Protein AF-A0A937CY56-F1 (afdb_monomer)

Mean predicted aligned error: 9.17 Å

Secondary structure (DSSP, 8-state):
--------------PPPHHHHHHHHHHHTTHHHHHHHHHHHHHHHHHHHHHHH-TT--HHHHHHHHHHHHHHHHHHHHHHHHHH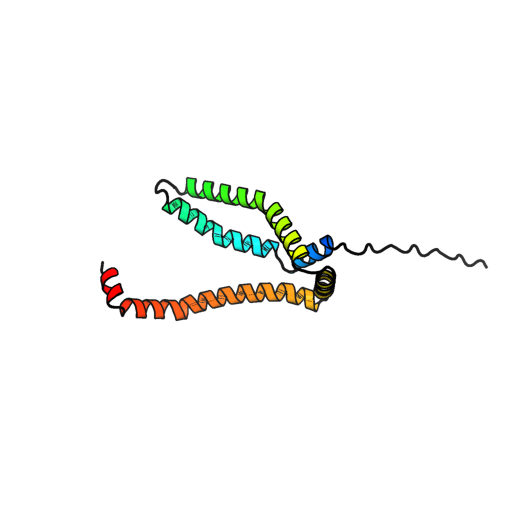HHHHHHHS-HHHHHHHHHHHHSHHH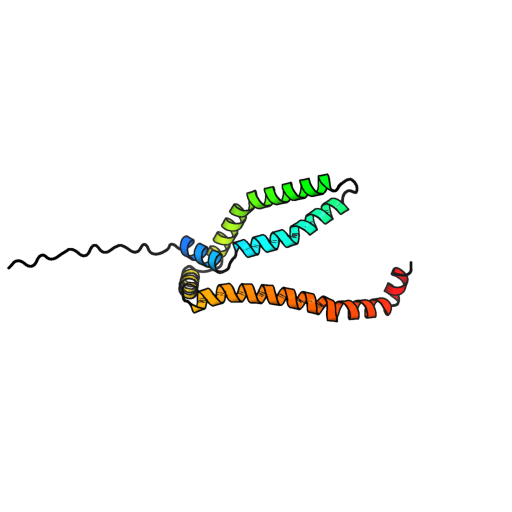HHHHHHHHHHHHHHHHHHHHHIIIIIHHHHHHHHHH-HHHHHHT--

InterPro domains:
  IPR018637 Domain of unknown function DUF2059 [PF09832] (83-131)

Nearest PDB structures (foldseek):
  8qbr-assembly1_A  TM=2.615E-01  e=8.739E+00  Nostoc punctiforme

Solvent-accessible surface area (backbone atoms only — not comparable to full-atom values): 8966 Å² total; per-residue (Å²): 138,84,84,81,82,77,81,82,79,78,77,80,77,79,75,79,50,71,67,54,34,52,51,50,50,40,58,57,55,40,46,67,60,55,50,49,54,52,49,64,67,44,51,66,52,55,52,50,52,54,46,73,75,34,91,80,59,44,74,69,53,47,52,51,51,50,51,53,52,52,52,53,49,62,71,44,44,63,58,52,52,51,50,50,52,53,49,50,59,76,74,44,53,74,66,56,48,49,52,51,36,58,44,42,71,36,79,63,34,42,50,45,39,49,46,53,55,51,50,53,56,51,50,52,53,52,49,52,51,47,42,59,69,57,47,48,55,54,49,54,55,50,47,68,68,32,72,78,50,40,67,76,68,64,126

Foldseek 3Di:
DDDDDDDPPPDPPPDDDLLRLLVVLCVLLVVVVVVVVVLVVCLVVVLVVVCVVDVPCDPVNSVVVSVVSVVVCVVCVVVVVVVVSVVVPVVDDSVRSVVLSVQCPDPVNSCCSVVVVVVVVVVVVVVVVCCVPPVVVVVVVVQCPDPVNVVVPDD

Sequence (155 aa):
MSMILMPLTATAQTTPTIDDKVKYILEITEAQKSFDLGVDSVRPVMLRQIQAASSKVTPEIANYILQLIDDEIASTKPFIMAFINDYFKRSFTEEEIGALYDFYKTPIGARLASKTNSVMKQAMAEIQLLLQREFAPRMKERLSRDVKLRDAFKQ

Radius of gyration: 26.31 Å; Cα contacts (8 Å, |Δi|>4): 60; chains: 1; boundin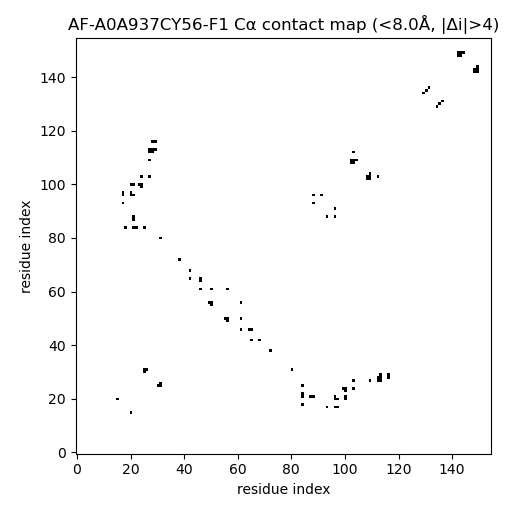g box: 57×62×81 Å

Structure (mmCIF, N/CA/C/O backbone):
data_AF-A0A937CY56-F1
#
_entry.id   AF-A0A937CY56-F1
#
loop_
_atom_site.group_PDB
_atom_site.id
_atom_site.type_symbol
_atom_site.label_atom_id
_atom_site.label_alt_id
_atom_site.label_comp_id
_atom_site.label_asym_id
_atom_site.label_entity_id
_atom_site.label_seq_id
_atom_site.pdbx_PDB_ins_code
_atom_site.Cartn_x
_atom_site.Cartn_y
_atom_site.Cartn_z
_atom_site.occupancy
_atom_site.B_iso_or_equiv
_atom_site.auth_seq_id
_atom_site.auth_comp_id
_atom_site.auth_asym_id
_atom_site.auth_atom_id
_atom_site.pdbx_PDB_model_num
ATOM 1 N N . MET A 1 1 ? -30.478 31.665 52.310 1.00 51.25 1 MET A N 1
ATOM 2 C CA . MET A 1 1 ? -29.262 31.049 51.740 1.00 51.25 1 MET A CA 1
ATOM 3 C C . MET A 1 1 ? -29.710 30.241 50.533 1.00 51.25 1 MET A C 1
ATOM 5 O O . MET A 1 1 ? -30.175 29.123 50.693 1.00 51.25 1 MET A O 1
ATOM 9 N N . SER A 1 2 ? -29.745 30.874 49.359 1.00 53.19 2 SER A N 1
ATOM 10 C CA . SER A 1 2 ? -30.295 30.274 48.137 1.00 53.19 2 SER A CA 1
ATOM 11 C C . SER A 1 2 ? -29.213 29.458 47.435 1.00 53.19 2 SER A C 1
ATOM 13 O O . SER A 1 2 ? -28.190 30.014 47.044 1.00 53.19 2 SER A O 1
ATOM 15 N N . MET A 1 3 ? -29.424 28.147 47.295 1.00 55.19 3 MET A N 1
ATOM 16 C CA . MET A 1 3 ? -28.604 27.288 46.438 1.00 55.19 3 MET A CA 1
ATOM 17 C C . MET A 1 3 ? -28.948 27.572 44.976 1.00 55.19 3 MET A C 1
ATOM 19 O O . MET A 1 3 ? -30.076 27.350 44.542 1.00 55.19 3 MET A O 1
ATOM 23 N N . ILE A 1 4 ? -27.966 28.063 44.227 1.00 65.00 4 ILE A N 1
ATOM 24 C CA . ILE A 1 4 ? -28.027 28.172 42.771 1.00 65.00 4 ILE A CA 1
ATOM 25 C C . ILE A 1 4 ? -27.721 26.780 42.205 1.00 65.00 4 ILE A C 1
ATOM 27 O O . ILE A 1 4 ? -26.590 26.308 42.301 1.00 65.00 4 ILE A O 1
ATOM 31 N N . LEU A 1 5 ? -28.730 26.114 41.637 1.00 61.44 5 LEU A N 1
ATOM 32 C CA . LEU A 1 5 ? -28.537 24.933 40.795 1.00 61.44 5 LEU A CA 1
ATOM 33 C C . LEU A 1 5 ? -27.982 25.403 39.442 1.00 61.44 5 LEU A C 1
ATOM 35 O O . LEU A 1 5 ? -28.680 26.084 38.693 1.00 61.44 5 LEU A O 1
ATOM 39 N N . MET A 1 6 ? -26.734 25.056 39.124 1.00 66.38 6 MET A N 1
ATOM 40 C CA . MET A 1 6 ? -26.201 25.248 37.774 1.00 66.38 6 MET A CA 1
ATOM 41 C C . MET A 1 6 ? -26.686 24.112 36.859 1.00 66.38 6 MET A C 1
ATOM 43 O O . MET A 1 6 ? -26.554 22.943 37.232 1.00 66.38 6 MET A O 1
ATOM 47 N N . PRO A 1 7 ? -27.229 24.416 35.667 1.00 65.19 7 PRO A N 1
ATOM 48 C CA . PRO A 1 7 ? -27.606 23.395 34.701 1.00 65.19 7 PRO A CA 1
ATOM 49 C C . PRO A 1 7 ? -26.341 22.772 34.099 1.00 65.19 7 PRO A C 1
ATOM 51 O O . PRO A 1 7 ? -25.524 23.467 33.497 1.00 65.19 7 PRO A O 1
ATOM 54 N N . LEU A 1 8 ? -26.179 21.454 34.248 1.00 64.88 8 LEU A N 1
ATOM 55 C CA . LEU A 1 8 ? -25.218 20.699 33.449 1.00 64.88 8 LEU A CA 1
ATOM 56 C C . LEU A 1 8 ? -25.692 20.718 31.994 1.00 64.88 8 LEU A C 1
ATOM 58 O O . LEU A 1 8 ? -26.685 20.081 31.642 1.00 64.88 8 LEU A O 1
ATOM 62 N N . THR A 1 9 ? -24.978 21.437 31.136 1.00 60.12 9 THR A N 1
ATOM 63 C CA . THR A 1 9 ? -25.107 21.288 29.691 1.00 60.12 9 THR A CA 1
ATOM 64 C C . THR A 1 9 ? -24.475 19.954 29.296 1.00 60.12 9 THR A C 1
ATOM 66 O O . THR A 1 9 ? -23.256 19.810 29.238 1.00 60.12 9 THR A O 1
ATOM 69 N N . ALA A 1 10 ? -25.312 18.943 29.058 1.00 61.38 10 ALA A N 1
ATOM 70 C CA . ALA A 1 10 ? -24.873 17.692 28.456 1.00 61.38 10 ALA A CA 1
ATOM 71 C C . ALA A 1 10 ? -24.360 17.986 27.039 1.00 61.38 10 ALA A C 1
ATOM 73 O O . ALA A 1 10 ? -25.132 18.327 26.142 1.00 61.38 10 ALA A O 1
ATOM 74 N N . THR A 1 11 ? -23.049 17.887 26.831 1.00 60.03 11 THR A N 1
ATOM 75 C CA . THR A 1 11 ? -22.472 17.886 25.490 1.00 60.03 11 THR A CA 1
ATOM 76 C C . THR A 1 11 ? -22.844 16.561 24.833 1.00 60.03 11 THR A C 1
ATOM 78 O O . THR A 1 11 ? -22.384 15.495 25.238 1.00 60.03 11 THR A O 1
ATOM 81 N N . ALA A 1 12 ? -23.732 16.608 23.840 1.00 55.78 12 ALA A N 1
ATOM 82 C CA . ALA A 1 12 ? -24.058 15.442 23.035 1.00 55.78 12 ALA A CA 1
ATOM 83 C C . ALA A 1 12 ? -22.785 14.975 22.313 1.00 55.78 12 ALA A C 1
ATOM 85 O O . ALA A 1 12 ? -22.318 15.625 21.378 1.00 55.78 12 ALA A O 1
ATOM 86 N N . GLN A 1 13 ? -22.194 13.868 22.763 1.00 61.59 13 GLN A N 1
ATOM 87 C CA . GLN A 1 13 ? -21.159 13.185 21.998 1.00 61.59 13 GLN A CA 1
ATOM 88 C C . GLN A 1 13 ? -21.831 12.586 20.764 1.00 61.59 13 GLN A C 1
ATOM 90 O O . GLN A 1 13 ? -22.570 11.607 20.864 1.00 61.59 13 GLN A O 1
ATOM 95 N N . THR A 1 14 ? -21.605 13.192 19.600 1.00 75.00 14 THR A N 1
ATOM 96 C CA . THR A 1 14 ? -22.029 12.631 18.317 1.00 75.00 14 THR A CA 1
ATOM 97 C C . THR A 1 14 ? -21.412 11.250 18.156 1.00 75.00 14 THR A C 1
ATOM 99 O O . THR A 1 14 ? -20.188 11.106 18.107 1.00 75.00 14 THR A O 1
ATOM 102 N N . THR A 1 15 ? -22.263 10.227 18.113 1.00 84.12 15 THR A N 1
ATOM 103 C CA . THR A 1 15 ? -21.837 8.858 17.836 1.00 84.12 15 THR A CA 1
ATOM 104 C C . THR A 1 15 ? -21.249 8.800 16.422 1.00 84.12 15 THR A C 1
ATOM 106 O O . THR A 1 15 ? -21.886 9.311 15.499 1.00 84.12 15 THR A O 1
ATOM 109 N N . PRO A 1 16 ? -20.057 8.204 16.229 1.00 90.94 16 PRO A N 1
ATOM 110 C CA . PRO A 1 16 ? -19.456 8.068 14.906 1.00 90.94 16 PRO A CA 1
ATOM 111 C C . PRO A 1 16 ? -20.381 7.321 13.944 1.00 90.94 16 PRO A C 1
ATOM 113 O O . PRO A 1 16 ? -20.946 6.281 14.308 1.00 90.94 16 PRO A O 1
ATOM 116 N N . THR A 1 17 ? -20.495 7.824 12.717 1.00 94.94 17 THR A N 1
ATOM 117 C CA . THR A 1 17 ? -21.226 7.145 11.639 1.00 94.94 17 THR A CA 1
ATOM 118 C C . THR A 1 17 ? -20.489 5.880 11.187 1.00 94.94 17 THR A C 1
ATOM 120 O O . THR A 1 17 ? -19.321 5.674 11.524 1.00 94.94 17 THR A O 1
ATOM 123 N N . ILE A 1 18 ? -21.142 5.015 10.402 1.00 94.56 18 ILE A N 1
ATOM 124 C CA . ILE A 1 18 ? -20.461 3.864 9.783 1.00 94.56 18 ILE A CA 1
ATOM 125 C C . ILE A 1 18 ? -19.300 4.328 8.894 1.00 94.56 18 ILE A C 1
ATOM 127 O O . ILE A 1 18 ? -18.224 3.738 8.963 1.00 94.56 18 ILE A O 1
ATOM 131 N N . ASP A 1 19 ? -19.470 5.413 8.135 1.00 94.56 19 ASP A N 1
ATOM 132 C CA . ASP A 1 19 ? -18.397 5.963 7.301 1.00 94.56 19 ASP A CA 1
ATOM 133 C C . ASP A 1 19 ? -17.205 6.444 8.146 1.00 94.56 19 ASP A C 1
ATOM 135 O O . ASP A 1 19 ? -16.058 6.144 7.810 1.00 94.56 19 ASP A O 1
ATOM 139 N N . ASP A 1 20 ? -17.447 7.098 9.289 1.00 95.38 20 ASP A N 1
ATOM 140 C CA . ASP A 1 20 ? -16.372 7.504 10.208 1.00 95.38 20 ASP A CA 1
ATOM 141 C C . ASP A 1 20 ? -15.614 6.293 10.769 1.00 95.38 20 ASP A C 1
ATOM 143 O O . ASP A 1 20 ? -14.384 6.313 10.889 1.00 95.38 20 ASP A O 1
ATOM 147 N N . LYS A 1 21 ? -16.342 5.221 11.103 1.00 97.00 21 LYS A N 1
ATOM 148 C CA . LYS A 1 21 ? -15.758 3.982 11.633 1.00 97.00 21 LYS A CA 1
ATOM 149 C C . LYS A 1 21 ? -14.894 3.280 10.591 1.00 97.00 21 LYS A C 1
ATOM 151 O O . LYS A 1 21 ? -13.761 2.916 10.900 1.00 97.00 21 LYS A O 1
ATOM 156 N N . VAL A 1 22 ? -15.391 3.116 9.363 1.00 96.94 22 VAL A N 1
ATOM 157 C CA . VAL A 1 22 ? -14.621 2.490 8.275 1.00 96.94 22 VAL A CA 1
ATOM 158 C C . VAL A 1 22 ? -13.398 3.328 7.933 1.00 96.94 22 VAL A C 1
ATOM 160 O O . VAL A 1 22 ? -12.300 2.780 7.834 1.00 96.94 22 VAL A O 1
ATOM 163 N N . LYS A 1 23 ? -13.546 4.653 7.841 1.00 95.38 23 LYS A N 1
ATOM 164 C CA . LYS A 1 23 ? -12.418 5.561 7.626 1.00 95.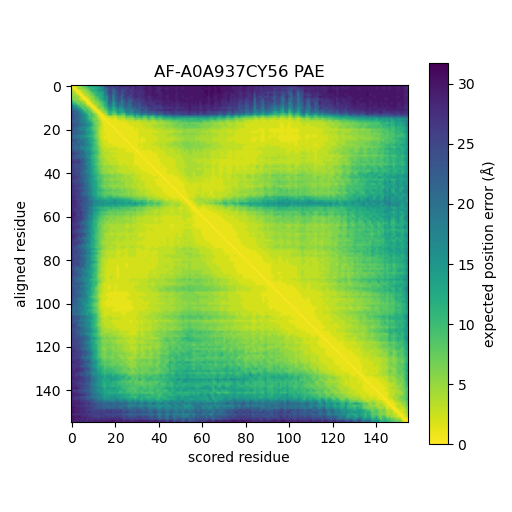38 23 LYS A CA 1
ATOM 165 C C . LYS A 1 23 ? -11.333 5.366 8.685 1.00 95.38 23 LYS A C 1
ATOM 167 O O . LYS A 1 23 ? -10.175 5.172 8.327 1.00 95.38 23 LYS A O 1
ATOM 172 N N . TYR A 1 24 ? -11.707 5.323 9.964 1.00 95.38 24 TYR A N 1
ATOM 173 C CA . TYR A 1 24 ? -10.762 5.067 11.053 1.00 95.38 24 TYR A CA 1
ATOM 174 C C . TYR A 1 24 ? -10.049 3.713 10.909 1.00 95.38 24 TYR A C 1
ATOM 176 O O . TYR A 1 24 ? -8.830 3.636 11.072 1.00 95.38 24 TYR A O 1
ATOM 184 N N . ILE A 1 25 ? -10.786 2.646 10.573 1.00 95.62 25 ILE A N 1
ATOM 185 C CA . ILE A 1 25 ? -10.210 1.308 10.357 1.00 95.62 25 ILE A CA 1
ATOM 186 C C . ILE A 1 25 ? -9.199 1.333 9.198 1.00 95.62 25 ILE A C 1
ATOM 188 O O . ILE A 1 25 ? -8.088 0.817 9.331 1.00 95.62 25 ILE A O 1
ATOM 192 N N . LEU A 1 26 ? -9.540 1.948 8.065 1.00 94.81 26 LEU A N 1
ATOM 193 C CA . LEU A 1 26 ? -8.647 2.044 6.905 1.00 94.81 26 LEU A CA 1
ATOM 194 C C . LEU A 1 26 ? -7.402 2.899 7.193 1.00 94.81 26 LEU A C 1
ATOM 196 O O . LEU A 1 26 ? -6.306 2.576 6.733 1.00 94.81 26 LEU A O 1
ATOM 200 N N . GLU A 1 27 ? -7.544 3.965 7.979 1.00 93.81 27 GLU A N 1
ATOM 201 C CA . GLU A 1 27 ? -6.428 4.813 8.405 1.00 93.81 27 GLU A CA 1
ATOM 202 C C . GLU A 1 27 ? -5.466 4.065 9.333 1.00 93.81 27 GLU A C 1
ATOM 204 O O . GLU A 1 27 ? -4.261 4.027 9.071 1.00 93.81 27 GLU A O 1
ATOM 209 N N . ILE A 1 28 ? -5.974 3.415 10.387 1.00 93.69 28 ILE A N 1
ATOM 210 C CA . ILE A 1 28 ? -5.119 2.739 11.375 1.00 93.69 28 ILE A CA 1
ATOM 211 C C . ILE A 1 28 ? -4.437 1.487 10.809 1.00 93.69 28 ILE A C 1
ATOM 213 O O . ILE A 1 28 ? -3.346 1.113 11.242 1.00 93.69 28 ILE A O 1
ATOM 217 N N . THR A 1 29 ? -5.051 0.863 9.804 1.00 91.12 29 THR A N 1
ATOM 218 C CA . THR A 1 29 ? -4.463 -0.241 9.033 1.00 91.12 29 THR A CA 1
ATOM 219 C C . THR A 1 29 ? -3.545 0.236 7.903 1.00 91.12 29 THR A C 1
ATOM 221 O O . THR A 1 29 ? -3.069 -0.585 7.122 1.00 91.12 29 THR A O 1
ATOM 224 N N . GLU A 1 30 ? -3.234 1.533 7.821 1.00 92.12 30 GLU A N 1
ATOM 225 C CA . GLU A 1 30 ? -2.378 2.131 6.789 1.00 92.12 30 GLU A CA 1
ATOM 226 C C . GLU A 1 30 ? -2.808 1.779 5.344 1.00 92.12 30 GLU A C 1
ATOM 228 O O . GLU A 1 30 ? -1.953 1.658 4.461 1.00 92.12 30 GLU A O 1
ATOM 233 N N . ALA A 1 31 ? -4.107 1.613 5.061 1.00 90.88 31 ALA A N 1
ATOM 234 C CA . ALA A 1 31 ? -4.594 1.168 3.748 1.00 90.88 31 ALA A CA 1
ATOM 235 C C . ALA A 1 31 ? -4.089 2.058 2.596 1.00 90.88 31 ALA A C 1
ATOM 237 O O . ALA A 1 31 ? -3.677 1.554 1.550 1.00 90.88 31 ALA A O 1
ATOM 238 N N . GLN A 1 32 ? -4.025 3.376 2.820 1.00 91.38 32 GLN A N 1
ATOM 239 C CA . GLN A 1 32 ? -3.485 4.326 1.843 1.00 91.38 32 GLN A CA 1
ATOM 240 C C . GLN A 1 32 ? -2.016 4.075 1.514 1.00 91.38 32 GLN A C 1
ATOM 242 O O . GLN A 1 32 ? -1.633 4.031 0.350 1.00 91.38 32 GLN A O 1
ATOM 247 N N . LYS A 1 33 ? -1.200 3.845 2.539 1.00 90.69 33 LYS A N 1
ATOM 248 C CA . LYS A 1 33 ? 0.226 3.565 2.376 1.00 90.69 33 LYS A CA 1
ATOM 249 C C . LYS A 1 33 ? 0.457 2.209 1.717 1.00 90.69 33 LYS A C 1
ATOM 251 O O . LYS A 1 33 ? 1.405 2.055 0.960 1.00 90.69 33 LYS A O 1
ATOM 256 N N . SER A 1 34 ? -0.396 1.225 1.995 1.00 88.38 34 SER A N 1
ATOM 257 C CA . SER A 1 34 ? -0.355 -0.075 1.317 1.00 88.38 34 SER A CA 1
ATOM 258 C C . SER A 1 34 ? -0.668 0.054 -0.175 1.00 88.38 34 SER A C 1
ATOM 260 O O . SER A 1 34 ? 0.006 -0.576 -0.987 1.00 88.38 34 SER A O 1
ATOM 262 N N . PHE A 1 35 ? -1.627 0.908 -0.547 1.00 90.69 35 PHE A N 1
ATOM 263 C CA . PHE A 1 35 ? -1.886 1.247 -1.947 1.00 90.69 35 PHE A CA 1
ATOM 264 C C . PHE A 1 35 ? -0.671 1.919 -2.603 1.00 90.69 35 PHE A C 1
ATOM 266 O O . PHE A 1 35 ? -0.242 1.480 -3.668 1.00 90.69 35 PHE A O 1
ATOM 273 N N . ASP A 1 36 ? -0.076 2.913 -1.938 1.00 91.25 36 ASP A N 1
ATOM 274 C CA . ASP A 1 36 ? 1.094 3.638 -2.454 1.00 91.25 36 ASP A CA 1
ATOM 275 C C . ASP A 1 36 ? 2.293 2.700 -2.683 1.00 91.25 36 ASP A C 1
ATOM 277 O O . ASP A 1 36 ? 2.915 2.718 -3.742 1.00 91.25 36 ASP A O 1
ATOM 281 N N . LEU A 1 37 ? 2.555 1.781 -1.748 1.00 88.56 37 LEU A N 1
ATOM 282 C CA . LEU A 1 37 ? 3.591 0.754 -1.914 1.00 88.56 37 LEU A CA 1
ATOM 283 C C . LEU A 1 37 ? 3.300 -0.196 -3.088 1.00 88.56 37 LEU A C 1
ATOM 285 O O . LEU A 1 37 ? 4.219 -0.618 -3.794 1.00 88.56 37 LEU A O 1
ATOM 289 N N . GLY A 1 38 ? 2.028 -0.541 -3.304 1.00 87.38 38 GLY A N 1
ATOM 290 C CA . GLY A 1 38 ? 1.601 -1.333 -4.456 1.00 87.38 38 GLY A CA 1
ATOM 291 C C . GLY A 1 38 ? 1.900 -0.614 -5.771 1.00 87.38 38 GLY A C 1
ATOM 292 O O . GLY A 1 38 ? 2.521 -1.196 -6.663 1.00 87.38 38 GLY A O 1
ATOM 293 N N . VAL A 1 39 ? 1.544 0.667 -5.858 1.00 90.44 39 VAL A N 1
ATOM 294 C CA . VAL A 1 39 ? 1.865 1.542 -6.995 1.00 90.44 39 VAL A CA 1
ATOM 295 C C . VAL A 1 39 ? 3.367 1.574 -7.270 1.00 90.44 39 VAL A C 1
ATOM 297 O O . VAL A 1 39 ? 3.788 1.333 -8.405 1.00 90.44 39 VAL A O 1
ATOM 300 N N . ASP A 1 40 ? 4.179 1.807 -6.240 1.00 90.62 40 ASP A N 1
ATOM 301 C CA . ASP A 1 40 ? 5.636 1.909 -6.369 1.00 90.62 40 ASP A CA 1
ATOM 302 C C . ASP A 1 40 ? 6.256 0.630 -6.935 1.00 90.62 40 ASP A C 1
ATOM 304 O O . ASP A 1 40 ? 7.206 0.682 -7.719 1.00 90.62 40 ASP A O 1
ATOM 308 N N . SER A 1 41 ? 5.686 -0.529 -6.598 1.00 86.56 41 SER A N 1
ATOM 309 C CA . SER A 1 41 ? 6.145 -1.818 -7.116 1.00 86.56 41 SER A CA 1
ATOM 310 C C . SER A 1 41 ? 5.785 -2.052 -8.591 1.00 86.56 41 SER A C 1
ATOM 312 O O . SER A 1 41 ? 6.538 -2.708 -9.319 1.00 86.56 41 SER A O 1
ATOM 314 N N . VAL A 1 42 ? 4.662 -1.496 -9.060 1.00 87.69 42 VAL A N 1
ATOM 315 C CA . VAL A 1 42 ? 4.134 -1.716 -10.417 1.00 87.69 42 VAL A CA 1
ATOM 316 C C . VAL A 1 42 ? 4.671 -0.690 -11.418 1.00 87.69 42 VAL A C 1
ATOM 318 O O . VAL A 1 42 ? 4.931 -1.039 -12.572 1.00 87.69 42 VAL A O 1
ATOM 321 N N . ARG A 1 43 ? 4.927 0.548 -10.986 1.00 89.94 43 ARG A N 1
ATOM 322 C CA . ARG A 1 43 ? 5.454 1.642 -11.821 1.00 89.94 43 ARG A CA 1
ATOM 323 C C . ARG A 1 43 ? 6.671 1.252 -12.685 1.00 89.94 43 ARG A C 1
ATOM 325 O O . ARG A 1 43 ? 6.613 1.425 -13.906 1.00 89.94 43 ARG A O 1
ATOM 332 N N . PRO A 1 44 ? 7.750 0.647 -12.142 1.00 90.19 44 PRO A N 1
ATOM 333 C CA . PRO A 1 44 ? 8.895 0.235 -12.958 1.00 90.19 44 PRO A CA 1
ATOM 334 C C . PRO A 1 44 ? 8.586 -0.952 -13.881 1.00 90.19 44 PRO A C 1
ATOM 336 O O . PRO A 1 44 ? 9.326 -1.202 -14.832 1.00 90.19 44 PRO A O 1
ATOM 339 N N . VAL A 1 45 ? 7.539 -1.734 -13.605 1.00 90.88 45 VAL A N 1
ATOM 340 C CA . VAL A 1 45 ? 7.082 -2.807 -14.502 1.00 90.88 45 VAL A CA 1
ATOM 341 C C . VAL A 1 45 ? 6.371 -2.204 -15.712 1.00 90.88 45 VAL A C 1
ATOM 343 O O . VAL A 1 45 ? 6.692 -2.583 -16.836 1.00 90.88 45 VAL A O 1
ATOM 346 N N . MET A 1 46 ? 5.482 -1.227 -15.500 1.00 90.50 46 MET A N 1
ATOM 347 C CA . MET A 1 46 ? 4.796 -0.508 -16.581 1.00 90.50 46 MET A CA 1
ATOM 348 C C . MET A 1 46 ? 5.791 0.180 -17.519 1.00 90.50 46 MET A C 1
ATOM 350 O O . MET A 1 46 ? 5.728 -0.014 -18.732 1.00 90.50 46 MET A O 1
ATOM 354 N N . LEU A 1 47 ? 6.773 0.903 -16.966 1.00 92.25 47 LEU A N 1
ATOM 355 C CA . LEU A 1 47 ? 7.805 1.545 -17.784 1.00 92.25 47 LEU A CA 1
ATOM 356 C C . LEU A 1 47 ? 8.585 0.522 -18.624 1.00 92.25 47 LEU A C 1
ATOM 358 O O . LEU A 1 47 ? 8.772 0.725 -19.823 1.00 92.25 47 LEU A O 1
ATOM 362 N N . ARG A 1 48 ? 9.000 -0.601 -18.021 1.00 91.81 48 ARG A N 1
ATOM 363 C CA . ARG A 1 48 ? 9.720 -1.665 -18.738 1.00 91.81 48 ARG A CA 1
ATOM 364 C C . ARG A 1 48 ? 8.896 -2.269 -19.873 1.00 91.81 48 ARG A C 1
ATOM 366 O O . ARG A 1 48 ? 9.460 -2.576 -20.917 1.00 91.81 48 ARG A O 1
ATOM 373 N N . GLN A 1 49 ? 7.585 -2.424 -19.697 1.00 90.62 49 GLN A N 1
ATOM 374 C CA . GLN A 1 49 ? 6.699 -2.909 -20.762 1.00 90.62 49 GLN A CA 1
ATOM 375 C C . GLN A 1 49 ? 6.630 -1.924 -21.934 1.00 90.62 49 GLN A C 1
ATOM 377 O O . GLN A 1 49 ? 6.723 -2.342 -23.087 1.00 90.62 49 GLN A O 1
ATOM 382 N N . ILE A 1 50 ? 6.544 -0.621 -21.654 1.00 90.69 50 ILE A N 1
ATOM 383 C CA . ILE A 1 50 ? 6.530 0.418 -22.695 1.00 90.69 50 ILE A CA 1
ATOM 384 C C . ILE A 1 50 ? 7.876 0.468 -23.435 1.00 90.69 50 ILE A C 1
ATOM 386 O O . ILE A 1 50 ? 7.906 0.522 -24.663 1.00 90.69 50 ILE A O 1
ATOM 390 N N . GLN A 1 51 ? 8.991 0.377 -22.706 1.00 91.62 51 GLN A N 1
ATOM 391 C CA . GLN A 1 51 ? 10.336 0.306 -23.290 1.00 91.62 51 GLN A CA 1
ATOM 392 C C . GLN A 1 51 ? 10.533 -0.950 -24.152 1.00 91.62 51 GLN A C 1
ATOM 394 O O . GLN A 1 51 ? 11.148 -0.879 -25.212 1.00 91.62 51 GLN A O 1
ATOM 399 N N . ALA A 1 52 ? 9.981 -2.094 -23.740 1.00 90.94 52 ALA A N 1
ATOM 400 C CA . ALA A 1 52 ? 10.032 -3.323 -24.530 1.00 90.94 52 ALA A CA 1
ATOM 401 C C . ALA A 1 52 ? 9.218 -3.223 -25.833 1.00 90.94 52 ALA A C 1
ATOM 403 O O . ALA A 1 52 ? 9.561 -3.870 -26.821 1.00 90.94 52 ALA A O 1
ATOM 404 N N . ALA A 1 53 ? 8.164 -2.403 -25.852 1.00 89.81 53 ALA A N 1
ATOM 405 C CA . ALA A 1 53 ? 7.329 -2.188 -27.030 1.00 89.81 53 ALA A CA 1
ATOM 406 C C . ALA A 1 53 ? 7.943 -1.210 -28.050 1.00 89.81 53 ALA A C 1
ATOM 408 O O . ALA A 1 53 ? 7.518 -1.185 -29.205 1.00 89.81 53 ALA A O 1
ATOM 409 N N . SER A 1 54 ? 8.927 -0.393 -27.655 1.00 89.88 54 SER A N 1
ATOM 410 C CA . SER A 1 54 ? 9.538 0.596 -28.543 1.00 89.88 54 SER A CA 1
ATOM 411 C C . SER A 1 54 ? 10.969 0.939 -28.140 1.00 89.88 54 SER A C 1
ATOM 413 O O . SER A 1 54 ? 11.221 1.531 -27.093 1.00 89.88 54 SER A O 1
ATOM 415 N N . SER A 1 55 ? 11.910 0.697 -29.053 1.00 87.19 55 SER A N 1
ATOM 416 C CA . SER A 1 55 ? 13.311 1.116 -28.908 1.00 87.19 55 SER A CA 1
ATOM 417 C C . SER A 1 55 ? 13.518 2.635 -28.977 1.00 87.19 55 SER A C 1
ATOM 419 O O . SER A 1 55 ? 14.630 3.109 -28.763 1.00 87.19 55 SER A O 1
ATOM 421 N N . LYS A 1 56 ? 12.467 3.413 -29.274 1.00 91.88 56 LYS A N 1
ATOM 422 C CA . LYS A 1 56 ? 12.524 4.882 -29.354 1.00 91.88 56 LYS A CA 1
ATOM 423 C C . LYS A 1 56 ? 12.337 5.573 -28.003 1.00 91.88 56 LYS A C 1
ATOM 425 O O . LYS A 1 56 ? 12.384 6.797 -27.948 1.00 91.88 56 LYS A O 1
ATOM 430 N N . VAL A 1 57 ? 12.088 4.822 -26.931 1.00 91.25 57 VAL A N 1
ATOM 431 C CA . VAL A 1 57 ? 11.929 5.385 -25.586 1.00 91.25 57 VAL A CA 1
ATOM 432 C C . VAL A 1 57 ? 13.305 5.769 -25.043 1.00 91.25 57 VAL A C 1
ATOM 434 O O . VAL A 1 57 ? 14.021 4.943 -24.480 1.00 91.25 57 VAL A O 1
ATOM 437 N N . THR A 1 58 ? 13.684 7.032 -25.237 1.00 92.75 58 THR A N 1
ATOM 438 C CA . THR A 1 58 ? 14.895 7.610 -24.641 1.00 92.75 58 THR A CA 1
ATOM 439 C C . THR A 1 58 ? 14.710 7.822 -23.131 1.00 92.75 58 THR A C 1
ATOM 441 O O . THR A 1 58 ? 13.576 7.768 -22.642 1.00 92.75 58 THR A O 1
ATOM 444 N N . PRO A 1 59 ? 15.783 8.084 -22.360 1.00 90.75 59 PRO A N 1
ATOM 445 C CA . PRO A 1 59 ? 15.668 8.414 -20.938 1.00 90.75 59 PRO A CA 1
ATOM 446 C C . PRO A 1 59 ? 14.739 9.603 -20.655 1.00 90.75 59 PRO A C 1
ATOM 448 O O . PRO A 1 59 ? 13.974 9.576 -19.694 1.00 90.75 59 PRO A O 1
ATOM 451 N N . GLU A 1 60 ? 14.748 10.624 -21.511 1.00 93.50 60 GLU A N 1
ATOM 452 C CA . GLU A 1 60 ? 13.876 11.796 -21.384 1.00 93.50 60 GLU A CA 1
ATOM 453 C C . GLU A 1 60 ? 12.405 11.409 -21.564 1.00 93.50 60 GLU A C 1
ATOM 455 O O . GLU A 1 60 ? 11.554 11.804 -20.767 1.00 93.50 60 GLU A O 1
ATOM 460 N N . ILE A 1 61 ? 12.108 10.577 -22.568 1.00 94.00 61 ILE A N 1
ATOM 461 C CA . ILE A 1 61 ? 10.753 10.065 -22.807 1.00 94.00 61 ILE A CA 1
ATOM 462 C C . ILE A 1 61 ? 10.319 9.141 -21.663 1.00 94.00 61 ILE A C 1
ATOM 464 O O . ILE A 1 61 ? 9.173 9.205 -21.231 1.00 94.00 61 ILE A O 1
ATOM 468 N N . ALA A 1 62 ? 11.223 8.314 -21.131 1.00 92.69 62 ALA A N 1
ATOM 469 C CA . ALA A 1 62 ? 10.948 7.453 -19.983 1.00 92.69 62 ALA A CA 1
ATOM 470 C C . ALA A 1 62 ? 10.559 8.261 -18.735 1.00 92.69 62 ALA A C 1
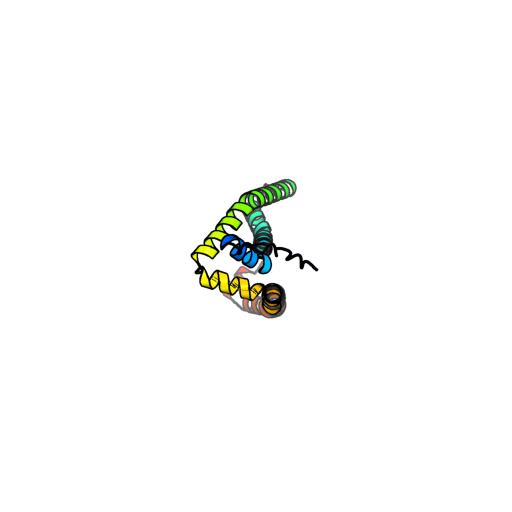ATOM 472 O O . ALA A 1 62 ? 9.589 7.915 -18.065 1.00 92.69 62 ALA A O 1
ATOM 473 N N . ASN A 1 63 ? 11.268 9.358 -18.454 1.00 93.94 63 ASN A N 1
ATOM 474 C CA . ASN A 1 63 ? 10.936 10.252 -17.345 1.00 93.94 63 ASN A CA 1
ATOM 475 C C . ASN A 1 63 ? 9.572 10.920 -17.542 1.00 93.94 63 ASN A C 1
ATOM 477 O O . ASN A 1 63 ? 8.786 10.988 -16.601 1.00 93.94 63 ASN A O 1
ATOM 481 N N . TYR A 1 64 ? 9.267 11.358 -18.765 1.00 95.00 64 TYR A N 1
ATOM 482 C CA . TYR A 1 64 ? 7.955 11.919 -19.080 1.00 95.00 64 TYR A CA 1
ATOM 483 C C . TYR A 1 64 ? 6.828 10.886 -18.920 1.00 95.00 64 TYR A C 1
ATOM 485 O O . TYR A 1 64 ? 5.795 11.181 -18.329 1.00 95.00 64 TYR A O 1
ATOM 493 N N . ILE A 1 65 ? 7.041 9.642 -19.363 1.00 94.00 65 ILE A N 1
ATOM 494 C CA . ILE A 1 65 ? 6.096 8.536 -19.145 1.00 94.00 65 ILE A CA 1
ATOM 495 C C . ILE A 1 65 ? 5.876 8.288 -17.650 1.00 94.00 65 ILE A C 1
ATOM 497 O O . ILE A 1 65 ? 4.739 8.099 -17.231 1.00 94.00 65 ILE A O 1
ATOM 501 N N . LEU A 1 66 ? 6.939 8.285 -16.840 1.00 93.62 66 LEU A N 1
ATOM 502 C CA . LEU A 1 66 ? 6.815 8.116 -15.391 1.00 93.62 66 LEU A CA 1
ATOM 503 C C . LEU A 1 66 ? 5.988 9.236 -14.755 1.00 93.62 66 LEU A C 1
ATOM 505 O O . LEU A 1 66 ? 5.148 8.943 -13.913 1.00 93.62 66 LEU A O 1
ATOM 509 N N . GLN A 1 67 ? 6.172 10.483 -15.192 1.00 95.12 67 GLN A N 1
ATOM 510 C CA . GLN A 1 67 ? 5.342 11.603 -14.741 1.00 95.12 67 GLN A CA 1
ATOM 511 C C . GLN A 1 67 ? 3.868 11.402 -15.110 1.00 95.12 67 GLN A C 1
ATOM 513 O O . GLN A 1 67 ? 3.010 11.550 -14.250 1.00 95.12 67 GLN A O 1
ATOM 518 N N . LEU A 1 68 ? 3.573 10.981 -16.345 1.00 95.31 68 LEU A N 1
ATOM 519 C CA . LEU A 1 68 ? 2.197 10.681 -16.758 1.00 95.31 68 LEU A CA 1
ATOM 520 C C . LEU A 1 68 ? 1.566 9.558 -15.924 1.00 95.31 68 LEU A C 1
ATOM 522 O O . LEU A 1 68 ? 0.390 9.631 -15.583 1.00 95.31 68 LEU A O 1
ATOM 526 N N . ILE A 1 69 ? 2.340 8.520 -15.590 1.00 92.94 69 ILE A N 1
ATOM 527 C CA . ILE A 1 69 ? 1.880 7.445 -14.702 1.00 92.94 69 ILE A CA 1
ATOM 528 C C . ILE A 1 69 ? 1.566 8.007 -13.310 1.00 92.94 69 ILE A C 1
ATOM 530 O O . ILE A 1 69 ? 0.526 7.675 -12.745 1.00 92.94 69 ILE A O 1
ATOM 534 N N . ASP A 1 70 ? 2.437 8.855 -12.763 1.00 92.75 70 ASP A N 1
ATOM 535 C CA . ASP A 1 70 ? 2.244 9.453 -11.440 1.00 92.75 70 ASP A CA 1
ATOM 536 C C . ASP A 1 70 ? 0.998 10.354 -11.401 1.00 92.75 70 ASP A C 1
ATOM 538 O O . ASP A 1 70 ? 0.205 10.257 -10.460 1.00 92.75 70 ASP A O 1
ATOM 542 N N . ASP A 1 71 ? 0.780 11.159 -12.442 1.00 95.50 71 ASP A N 1
ATOM 543 C CA . ASP A 1 71 ? -0.395 12.024 -12.581 1.00 95.50 71 ASP A CA 1
ATOM 544 C C . ASP A 1 71 ? -1.695 11.209 -12.666 1.00 95.50 71 ASP A C 1
ATOM 546 O O . ASP A 1 71 ? -2.671 11.513 -11.972 1.00 95.50 71 ASP A O 1
ATOM 550 N N . GLU A 1 72 ? -1.707 10.135 -13.461 1.00 94.31 72 GLU A N 1
ATOM 551 C CA . GLU A 1 72 ? -2.876 9.259 -13.614 1.00 94.31 72 GLU A CA 1
ATOM 552 C C . GLU A 1 72 ? -3.205 8.511 -12.314 1.00 94.31 72 GLU A C 1
ATOM 554 O O . GLU A 1 72 ? -4.368 8.331 -11.940 1.00 94.31 72 GLU A O 1
ATOM 559 N N . ILE A 1 73 ? -2.181 8.100 -11.566 1.00 93.12 73 ILE A N 1
ATOM 560 C CA . ILE A 1 73 ? -2.375 7.465 -10.263 1.00 93.12 73 ILE A CA 1
ATOM 561 C C . ILE A 1 73 ? -2.904 8.476 -9.248 1.00 93.12 73 ILE A C 1
ATOM 563 O O . ILE A 1 73 ? -3.828 8.156 -8.496 1.00 93.12 73 ILE A O 1
ATOM 567 N N . ALA A 1 74 ? -2.351 9.689 -9.219 1.00 93.81 74 ALA A N 1
ATOM 568 C CA . ALA A 1 74 ? -2.799 10.740 -8.316 1.00 93.81 74 ALA A CA 1
ATOM 569 C C . ALA A 1 74 ? -4.262 11.129 -8.579 1.00 93.81 74 ALA A C 1
ATOM 571 O O . ALA A 1 74 ? -5.033 11.272 -7.625 1.00 93.81 74 ALA A O 1
ATOM 572 N N . SER A 1 75 ? -4.662 11.234 -9.851 1.00 95.38 75 SER A N 1
ATOM 573 C CA . SER A 1 75 ? -6.040 11.549 -10.246 1.00 95.38 75 SER A CA 1
ATOM 574 C C . SER A 1 75 ? -7.019 10.418 -9.902 1.00 95.38 75 SER A C 1
ATOM 576 O O . SER A 1 75 ? -8.144 10.677 -9.469 1.00 95.38 75 SER A O 1
ATOM 578 N N . THR A 1 76 ? -6.579 9.160 -10.012 1.00 93.62 76 THR A N 1
ATOM 579 C CA . THR A 1 76 ? -7.424 7.974 -9.794 1.00 93.62 76 THR A CA 1
ATOM 580 C C . THR A 1 76 ? -7.490 7.544 -8.323 1.00 93.62 76 THR A C 1
ATOM 582 O O . THR A 1 76 ? -8.472 6.929 -7.890 1.00 93.62 76 THR A O 1
ATOM 585 N N . LYS A 1 77 ? -6.486 7.884 -7.503 1.00 93.75 77 LYS A N 1
ATOM 586 C CA . LYS A 1 77 ? -6.391 7.466 -6.092 1.00 93.75 77 LYS A CA 1
ATOM 587 C C . LYS A 1 77 ? -7.650 7.776 -5.265 1.00 93.75 77 LYS A C 1
ATOM 589 O O . LYS A 1 77 ? -8.096 6.867 -4.561 1.00 93.75 77 LYS A O 1
ATOM 594 N N . PRO A 1 78 ? -8.275 8.970 -5.329 1.00 94.31 78 PRO A N 1
ATOM 595 C CA . PRO A 1 78 ? -9.502 9.245 -4.577 1.00 94.31 78 PRO A CA 1
ATOM 596 C C . PRO A 1 78 ? -10.648 8.291 -4.932 1.00 94.31 78 PRO A C 1
ATOM 598 O O . PRO A 1 78 ? -11.339 7.804 -4.039 1.00 94.31 78 PRO A O 1
ATOM 601 N N . PHE A 1 79 ? -10.808 7.972 -6.220 1.00 95.56 79 PHE A N 1
ATOM 602 C CA . PHE A 1 79 ? -11.822 7.029 -6.690 1.00 95.56 79 PHE A CA 1
ATOM 603 C C . PHE A 1 79 ? -11.558 5.611 -6.170 1.00 95.56 79 PHE A C 1
ATOM 605 O O . PHE A 1 79 ? -12.471 4.956 -5.670 1.00 95.56 79 PHE A O 1
ATOM 612 N N . ILE A 1 80 ? -10.302 5.154 -6.204 1.00 93.94 80 ILE A N 1
ATOM 613 C CA . ILE A 1 80 ? -9.922 3.843 -5.657 1.00 93.94 80 ILE A CA 1
ATOM 614 C C . ILE A 1 80 ? -10.166 3.787 -4.144 1.00 93.94 80 ILE A C 1
ATOM 616 O O . ILE A 1 80 ? -10.683 2.789 -3.646 1.00 93.94 80 ILE A O 1
ATOM 620 N N . MET A 1 81 ? -9.847 4.850 -3.404 1.00 93.38 81 MET A N 1
ATOM 621 C CA . MET A 1 81 ? -10.093 4.901 -1.958 1.00 93.38 81 MET A CA 1
ATOM 622 C C . MET A 1 81 ? -11.582 4.872 -1.622 1.00 93.38 81 MET A C 1
ATOM 624 O O . MET A 1 81 ? -11.980 4.165 -0.696 1.00 93.38 81 MET A O 1
ATOM 628 N N . ALA A 1 82 ? -12.410 5.581 -2.393 1.00 94.00 82 ALA A N 1
ATOM 629 C CA . ALA A 1 82 ? -13.861 5.500 -2.265 1.00 94.00 82 ALA A CA 1
ATOM 630 C C . ALA A 1 82 ? -14.363 4.076 -2.551 1.00 94.00 82 ALA A C 1
ATOM 632 O O . ALA A 1 82 ? -15.121 3.519 -1.759 1.00 94.00 82 ALA A O 1
ATOM 633 N N . PHE A 1 83 ? -13.854 3.438 -3.610 1.00 95.50 83 PHE A N 1
ATOM 634 C CA . PHE A 1 83 ? -14.175 2.046 -3.918 1.00 95.50 83 PHE A CA 1
ATOM 635 C C . PHE A 1 83 ? -13.782 1.086 -2.785 1.00 95.50 83 PHE A C 1
ATOM 637 O O . PHE A 1 83 ? -14.559 0.191 -2.461 1.00 95.50 83 PHE A O 1
ATOM 644 N N . ILE A 1 84 ? -12.606 1.256 -2.169 1.00 94.31 84 ILE A N 1
ATOM 645 C CA . ILE A 1 84 ? -12.164 0.437 -1.027 1.00 94.31 84 ILE A CA 1
ATOM 646 C C . ILE A 1 84 ? -13.095 0.644 0.171 1.00 94.31 84 ILE A C 1
ATOM 648 O O . ILE A 1 84 ? -13.506 -0.336 0.788 1.00 94.31 84 ILE A O 1
ATOM 652 N N . ASN A 1 85 ? -13.460 1.891 0.475 1.00 94.62 85 ASN A N 1
ATOM 653 C CA . ASN A 1 85 ? -14.402 2.213 1.547 1.00 94.62 85 ASN A CA 1
ATOM 654 C C . ASN A 1 85 ? -15.759 1.526 1.332 1.00 94.62 85 ASN A C 1
ATOM 656 O O . ASN A 1 85 ? -16.270 0.840 2.217 1.00 94.62 85 ASN A O 1
ATOM 660 N N . ASP A 1 86 ? -16.315 1.637 0.127 1.00 95.44 86 ASP A N 1
ATOM 661 C CA . ASP A 1 86 ? -17.587 1.002 -0.216 1.00 95.44 86 ASP A CA 1
ATOM 662 C C . ASP A 1 86 ? -17.476 -0.523 -0.264 1.00 95.44 86 ASP A C 1
ATOM 664 O O . ASP A 1 86 ? -18.407 -1.229 0.130 1.00 95.44 86 ASP A O 1
ATOM 668 N N . TYR A 1 87 ? -16.328 -1.055 -0.697 1.00 96.12 87 TYR A N 1
ATOM 669 C CA . TYR A 1 87 ? -16.076 -2.488 -0.650 1.00 96.12 87 TYR A CA 1
ATOM 670 C C . TYR A 1 87 ? -16.054 -3.008 0.784 1.00 96.12 87 TYR A C 1
ATOM 672 O O . TYR A 1 87 ? -16.629 -4.058 1.066 1.00 96.12 87 TYR A O 1
ATOM 680 N N . PHE A 1 88 ? -15.433 -2.266 1.695 1.00 94.81 88 PHE A N 1
ATOM 681 C CA . PHE A 1 88 ? -15.392 -2.621 3.105 1.00 94.81 88 PHE A CA 1
ATOM 682 C C . PHE A 1 88 ? -16.806 -2.649 3.697 1.00 94.81 88 PHE A C 1
ATOM 684 O O . PHE A 1 88 ? -17.204 -3.655 4.280 1.00 94.81 88 PHE A O 1
ATOM 691 N N . LYS A 1 89 ? -17.612 -1.609 3.439 1.00 95.69 89 LYS A N 1
ATOM 692 C CA . LYS A 1 89 ? -19.009 -1.527 3.902 1.00 95.69 89 LYS A CA 1
ATOM 693 C C . LYS A 1 89 ? -19.909 -2.648 3.384 1.00 95.69 89 LYS A C 1
ATOM 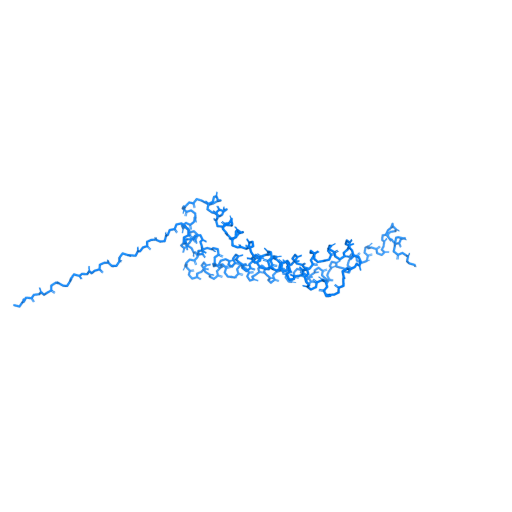695 O O . LYS A 1 89 ? -20.817 -3.055 4.091 1.00 95.69 89 LYS A O 1
ATOM 700 N N . ARG A 1 90 ? -19.687 -3.146 2.162 1.00 96.75 90 ARG A N 1
ATOM 701 C CA . ARG A 1 90 ? -20.467 -4.277 1.615 1.00 96.75 90 ARG A CA 1
ATOM 702 C C . ARG A 1 90 ? -19.945 -5.652 2.039 1.00 96.75 90 ARG A C 1
ATOM 704 O O . ARG A 1 90 ? -20.646 -6.638 1.844 1.00 96.75 90 ARG A O 1
ATOM 711 N N . SER A 1 91 ? -18.717 -5.721 2.554 1.00 97.38 91 SER A N 1
ATOM 712 C CA . SER A 1 91 ? -18.074 -6.981 2.957 1.00 97.38 91 SER A CA 1
ATOM 713 C C . SER A 1 91 ? -18.284 -7.314 4.431 1.00 97.38 91 SER A C 1
ATOM 715 O O . SER A 1 91 ? -18.194 -8.481 4.795 1.00 97.38 91 SER A O 1
ATOM 717 N N . PHE A 1 92 ? -18.552 -6.305 5.259 1.00 96.75 92 PHE A N 1
ATOM 718 C CA . PHE A 1 92 ? -18.803 -6.444 6.689 1.00 96.75 92 PHE A CA 1
ATOM 719 C C . PHE A 1 92 ? -20.192 -5.919 7.036 1.00 96.75 92 PHE A C 1
ATOM 721 O O . PHE A 1 92 ? -20.673 -4.948 6.454 1.00 96.75 92 PHE A O 1
ATOM 728 N N . THR A 1 93 ? -20.821 -6.540 8.021 1.00 97.62 93 THR A N 1
ATOM 729 C CA . THR A 1 93 ? -22.035 -6.019 8.650 1.00 97.62 93 THR A CA 1
ATOM 730 C C . THR A 1 93 ? -21.725 -4.782 9.500 1.00 97.62 93 THR A C 1
ATOM 732 O O . THR A 1 93 ? -20.589 -4.560 9.927 1.00 97.62 93 THR A O 1
ATOM 735 N N . GLU A 1 94 ? -22.742 -3.970 9.801 1.00 95.62 94 GLU A N 1
ATOM 736 C CA . GLU A 1 94 ? -22.575 -2.799 10.677 1.00 95.62 94 GLU A CA 1
ATOM 737 C C . GLU A 1 94 ? -22.069 -3.172 12.080 1.00 95.62 94 GLU A C 1
ATOM 739 O O . GLU A 1 94 ? -21.282 -2.427 12.670 1.00 95.62 94 GLU A O 1
ATOM 744 N N . GLU A 1 95 ? -22.486 -4.332 12.599 1.00 97.06 95 GLU A N 1
ATOM 745 C CA . GLU A 1 95 ? -22.037 -4.854 13.891 1.00 97.06 95 GLU A CA 1
ATOM 746 C C . GLU A 1 95 ? -20.545 -5.206 13.860 1.00 97.06 95 GLU A C 1
ATOM 748 O O . GLU A 1 95 ? -19.796 -4.781 14.740 1.00 97.06 95 GLU A O 1
ATOM 753 N N . GLU A 1 96 ? -20.080 -5.892 12.811 1.00 97.88 96 GLU A N 1
ATOM 754 C CA . GLU A 1 96 ? -18.660 -6.218 12.629 1.00 97.88 96 GLU A CA 1
ATOM 755 C C . GLU A 1 96 ? -17.801 -4.960 12.462 1.00 97.88 96 GLU A C 1
ATOM 757 O O . GLU A 1 96 ? -16.732 -4.858 13.067 1.00 97.88 96 GLU A O 1
ATOM 762 N N . ILE A 1 97 ? -18.275 -3.970 11.698 1.00 97.75 97 ILE A N 1
ATOM 763 C CA . ILE A 1 97 ? -17.597 -2.671 11.559 1.00 97.75 97 ILE A CA 1
ATOM 764 C C . ILE A 1 97 ? -17.513 -1.970 12.920 1.00 97.75 97 ILE A C 1
ATOM 766 O O . ILE A 1 97 ? -16.462 -1.430 13.274 1.00 97.75 97 ILE A O 1
ATOM 770 N N . GLY A 1 98 ? -18.599 -1.991 13.697 1.00 97.44 98 GLY A N 1
ATOM 771 C CA . GLY A 1 98 ? -18.634 -1.458 15.057 1.00 97.44 98 GLY A CA 1
ATOM 772 C C . GLY A 1 98 ? -17.619 -2.136 15.976 1.00 97.44 98 GLY A C 1
ATOM 773 O O . GLY A 1 98 ? -16.802 -1.454 16.592 1.00 97.44 98 GLY A O 1
ATOM 774 N N . ALA A 1 99 ? -17.615 -3.467 16.005 1.00 97.88 99 ALA A N 1
ATOM 775 C CA . ALA A 1 99 ? -16.707 -4.252 16.832 1.00 97.88 99 ALA A CA 1
ATOM 776 C C . ALA A 1 99 ? -15.233 -4.045 16.445 1.00 97.88 99 ALA A C 1
ATOM 778 O O . ALA A 1 99 ? -14.381 -3.886 17.321 1.00 97.88 99 ALA A O 1
ATOM 779 N N . LEU A 1 100 ? -14.921 -3.994 15.144 1.00 96.81 100 LEU A N 1
ATOM 780 C CA . LEU A 1 100 ? -13.570 -3.699 14.656 1.00 96.81 100 LEU A CA 1
ATOM 781 C C . LEU A 1 100 ? -13.125 -2.290 15.051 1.00 96.81 100 LEU A C 1
ATOM 783 O O . LEU A 1 100 ? -11.996 -2.109 15.509 1.00 96.81 100 LEU A O 1
ATOM 787 N N . TYR A 1 101 ? -14.005 -1.300 14.907 1.00 97.38 101 TYR A N 1
ATOM 788 C CA . TYR A 1 101 ? -13.733 0.074 15.318 1.00 97.38 101 TYR A CA 1
ATOM 789 C C . TYR A 1 101 ? -13.426 0.167 16.818 1.00 97.38 101 TYR A C 1
ATOM 791 O O . TYR A 1 101 ? -12.406 0.743 17.207 1.00 97.38 101 TYR A O 1
ATOM 799 N N . ASP A 1 102 ? -14.258 -0.448 17.659 1.00 97.31 102 ASP A N 1
ATOM 800 C CA . ASP A 1 102 ? -14.065 -0.441 19.109 1.00 97.31 102 ASP A CA 1
ATOM 801 C C . ASP A 1 102 ? -12.785 -1.181 19.511 1.00 97.31 102 ASP A C 1
ATOM 803 O O . ASP A 1 102 ? -12.010 -0.683 20.334 1.00 97.31 102 ASP A O 1
ATOM 807 N N . PHE A 1 103 ? -12.500 -2.321 18.876 1.00 97.81 103 PHE A N 1
ATOM 808 C CA . PHE A 1 103 ? -11.258 -3.058 19.089 1.00 97.81 103 PHE A CA 1
ATOM 809 C C . PHE A 1 103 ? -10.028 -2.216 18.737 1.00 97.81 103 PHE A C 1
ATOM 811 O O . PHE A 1 103 ? -9.117 -2.092 19.561 1.00 97.81 103 PHE A O 1
ATOM 818 N N . TYR A 1 104 ? -9.988 -1.608 17.547 1.00 96.69 104 TYR A N 1
ATOM 819 C CA . TYR A 1 104 ? -8.834 -0.826 17.101 1.00 96.69 104 TYR A CA 1
ATOM 820 C C . TYR A 1 104 ? -8.614 0.455 17.909 1.00 96.69 104 TYR A C 1
ATOM 822 O O . TYR A 1 104 ? -7.475 0.908 18.007 1.00 96.69 104 TYR A O 1
ATOM 830 N N . LYS A 1 105 ? -9.648 0.984 18.572 1.00 96.00 105 LYS A N 1
ATOM 831 C CA . LYS A 1 105 ? -9.502 2.084 19.538 1.00 96.00 105 LYS A CA 1
ATOM 832 C C . LYS A 1 105 ? -8.822 1.686 20.839 1.00 96.00 105 LYS A C 1
ATOM 834 O O . LYS A 1 105 ? -8.317 2.555 21.553 1.00 96.00 105 LYS A O 1
ATOM 839 N N . THR A 1 106 ? -8.798 0.401 21.180 1.00 97.62 106 THR A N 1
ATOM 840 C CA . THR A 1 106 ? -8.048 -0.049 22.354 1.00 97.62 106 THR A CA 1
ATOM 841 C C . THR A 1 106 ? -6.541 0.121 22.121 1.00 97.62 106 THR A C 1
ATOM 843 O O . THR A 1 106 ? -6.062 -0.034 20.993 1.00 97.62 106 THR A O 1
ATOM 846 N N . PRO A 1 107 ? -5.733 0.347 23.176 1.00 96.25 107 PRO A N 1
ATOM 847 C CA . PRO A 1 107 ? -4.281 0.427 23.026 1.00 96.25 107 PRO A CA 1
ATOM 848 C C . PRO A 1 107 ? -3.663 -0.825 22.392 1.00 96.25 107 PRO A C 1
ATOM 850 O O . PRO A 1 107 ? -2.643 -0.730 21.712 1.00 96.25 107 PRO A O 1
ATOM 853 N N . ILE A 1 108 ? -4.247 -2.007 22.628 1.00 96.62 108 ILE A N 1
ATOM 854 C CA . ILE A 1 108 ? -3.756 -3.252 22.033 1.00 96.62 108 ILE A CA 1
ATOM 855 C C . ILE A 1 108 ? -4.159 -3.376 20.563 1.00 96.62 108 ILE A C 1
ATOM 857 O O . ILE A 1 108 ? -3.304 -3.731 19.758 1.00 96.62 108 ILE A O 1
ATOM 861 N N . GLY A 1 109 ? -5.396 -3.028 20.202 1.00 96.38 109 GLY A N 1
ATOM 862 C CA . GLY A 1 109 ? -5.868 -3.059 18.820 1.00 96.38 109 GLY A CA 1
ATOM 863 C C . GLY A 1 109 ? -5.097 -2.085 17.935 1.00 96.38 109 GLY A C 1
ATOM 864 O O . GLY A 1 109 ? -4.579 -2.492 16.896 1.00 96.38 109 GLY A O 1
ATOM 865 N N . ALA A 1 110 ? -4.902 -0.845 18.390 1.00 93.75 110 ALA A N 1
ATOM 866 C CA . ALA A 1 110 ? -4.102 0.149 17.675 1.00 93.75 110 ALA A CA 1
ATOM 867 C C . ALA A 1 110 ? -2.659 -0.323 17.433 1.00 93.75 110 ALA A C 1
ATOM 869 O O . ALA A 1 110 ? -2.133 -0.236 16.320 1.00 93.75 110 ALA A O 1
ATOM 870 N N . ARG A 1 111 ? -2.019 -0.891 18.467 1.00 95.06 111 ARG A N 1
ATOM 871 C CA . ARG A 1 111 ? -0.679 -1.483 18.329 1.00 95.06 111 ARG A CA 1
ATOM 872 C C . ARG A 1 111 ? -0.677 -2.678 17.387 1.00 95.06 111 ARG A C 1
ATOM 874 O O . ARG A 1 111 ? 0.282 -2.831 16.637 1.00 95.06 111 ARG A O 1
ATOM 881 N N . LEU A 1 112 ? -1.705 -3.522 17.431 1.00 95.12 112 LEU A N 1
ATOM 882 C CA . LEU A 1 112 ? -1.804 -4.691 16.566 1.00 95.12 112 LEU A CA 1
ATOM 883 C C . LEU A 1 112 ? -1.926 -4.275 15.098 1.00 95.12 112 LEU A C 1
ATOM 885 O O . LEU A 1 112 ? -1.179 -4.802 14.283 1.00 95.12 112 LEU A O 1
ATOM 889 N N . ALA A 1 113 ? -2.778 -3.299 14.768 1.00 91.56 113 ALA A N 1
ATOM 890 C CA . ALA A 1 113 ? -2.914 -2.778 13.405 1.00 91.56 113 ALA A CA 1
ATOM 891 C C . ALA A 1 113 ? -1.560 -2.322 12.832 1.00 91.56 113 ALA A C 1
ATOM 893 O O . ALA A 1 113 ? -1.123 -2.797 11.783 1.00 91.56 113 ALA A O 1
ATOM 894 N N . SER A 1 114 ? -0.840 -1.480 13.580 1.00 87.56 114 SER A N 1
ATOM 895 C CA . SER A 1 114 ? 0.483 -0.992 13.176 1.00 87.56 114 SER A CA 1
ATOM 896 C C . SER A 1 114 ? 1.525 -2.117 13.090 1.00 87.56 114 SER A C 1
ATOM 898 O O . SER A 1 114 ? 2.281 -2.219 12.116 1.00 87.56 114 SER A O 1
ATOM 900 N N . LYS A 1 115 ? 1.562 -3.005 14.091 1.00 91.56 115 LYS A N 1
ATOM 901 C CA . LYS A 1 115 ? 2.570 -4.066 14.177 1.00 91.56 115 LYS A CA 1
ATOM 902 C C . LYS A 1 115 ? 2.378 -5.128 13.103 1.00 91.56 115 LYS A C 1
ATOM 904 O O . LYS A 1 115 ? 3.376 -5.553 12.534 1.00 91.56 115 LYS A O 1
ATOM 909 N N . THR A 1 116 ? 1.146 -5.517 12.785 1.00 89.62 116 THR A N 1
ATOM 910 C CA . THR A 1 116 ? 0.858 -6.490 11.719 1.00 89.62 116 THR A CA 1
ATOM 911 C C . THR A 1 116 ? 1.397 -6.006 10.375 1.00 89.62 116 THR A C 1
ATOM 913 O O . THR A 1 116 ? 2.097 -6.753 9.692 1.00 89.62 116 THR A O 1
ATOM 916 N N . ASN A 1 117 ? 1.181 -4.732 10.037 1.00 84.19 117 ASN A N 1
ATOM 917 C CA . ASN A 1 117 ? 1.731 -4.139 8.818 1.00 84.19 117 ASN A CA 1
ATOM 918 C C . ASN A 1 117 ? 3.264 -4.130 8.809 1.00 84.19 117 ASN A C 1
ATOM 920 O O . ASN A 1 117 ? 3.884 -4.467 7.801 1.00 84.19 117 ASN A O 1
ATOM 924 N N . SER A 1 118 ? 3.885 -3.759 9.931 1.00 87.19 118 SER A N 1
ATOM 925 C CA . SER A 1 118 ? 5.347 -3.742 10.064 1.00 87.19 118 SER A CA 1
ATOM 926 C C . SER A 1 118 ? 5.952 -5.144 9.944 1.00 87.19 118 SER A C 1
ATOM 928 O O . SER A 1 118 ? 6.903 -5.345 9.190 1.00 87.19 118 SER A O 1
ATOM 930 N N . VAL A 1 119 ? 5.354 -6.132 10.616 1.00 91.62 119 VAL A N 1
ATOM 931 C CA . VAL A 1 119 ? 5.773 -7.538 10.554 1.00 91.62 119 VAL A CA 1
ATOM 932 C C . VAL A 1 119 ? 5.665 -8.065 9.131 1.00 91.62 119 VAL A C 1
ATOM 934 O O . VAL A 1 119 ? 6.612 -8.679 8.656 1.00 91.62 119 VAL A O 1
ATOM 937 N N . MET A 1 120 ? 4.565 -7.792 8.423 1.00 87.38 120 MET A N 1
ATOM 938 C CA . MET A 1 120 ? 4.410 -8.251 7.041 1.00 87.38 120 MET A CA 1
ATOM 939 C C . MET A 1 120 ? 5.466 -7.633 6.112 1.00 87.38 120 MET A C 1
ATOM 941 O O . MET A 1 120 ? 6.070 -8.341 5.309 1.00 87.38 120 MET A O 1
ATOM 945 N N . LYS A 1 121 ? 5.754 -6.331 6.260 1.00 84.12 121 LYS A N 1
ATOM 946 C CA . LYS A 1 121 ? 6.807 -5.642 5.488 1.00 84.12 121 LYS A CA 1
ATOM 947 C C . LYS A 1 121 ? 8.191 -6.244 5.748 1.00 84.12 121 LYS A C 1
ATOM 949 O O . LYS A 1 121 ? 8.923 -6.523 4.802 1.00 84.12 121 LYS A O 1
ATOM 954 N N . GLN A 1 122 ? 8.533 -6.480 7.014 1.00 89.31 122 GLN A N 1
ATOM 955 C CA . GLN A 1 122 ? 9.805 -7.099 7.396 1.00 89.31 122 GLN A CA 1
ATOM 956 C C . GLN A 1 122 ? 9.897 -8.547 6.903 1.00 89.31 122 GLN A C 1
ATOM 958 O O . GLN A 1 122 ? 10.914 -8.937 6.339 1.00 89.31 122 GLN A O 1
ATOM 963 N N . ALA A 1 123 ? 8.816 -9.320 7.028 1.00 91.44 123 ALA A N 1
ATOM 964 C CA . ALA A 1 123 ? 8.759 -10.694 6.547 1.00 91.44 123 ALA A CA 1
ATOM 965 C C . ALA A 1 123 ? 8.996 -10.780 5.033 1.00 91.44 123 ALA A C 1
ATOM 967 O O . ALA A 1 123 ? 9.737 -11.652 4.591 1.00 91.44 123 ALA A O 1
ATOM 968 N N . MET A 1 124 ? 8.430 -9.867 4.236 1.00 88.06 124 MET A N 1
ATOM 969 C CA . MET A 1 124 ? 8.687 -9.831 2.791 1.00 88.06 124 MET A CA 1
ATOM 970 C C . MET A 1 124 ? 10.158 -9.548 2.461 1.00 88.06 124 MET A C 1
ATOM 972 O O . MET A 1 124 ? 10.712 -10.194 1.571 1.00 88.06 124 MET A O 1
ATOM 976 N N . ALA A 1 125 ? 10.810 -8.640 3.192 1.00 87.44 125 ALA A N 1
ATOM 977 C CA . ALA A 1 125 ? 12.238 -8.369 3.017 1.00 87.44 125 ALA A CA 1
ATOM 978 C C . ALA A 1 125 ? 13.100 -9.597 3.367 1.00 87.44 125 ALA A C 1
ATOM 980 O O . ALA A 1 125 ? 13.982 -9.980 2.598 1.00 87.44 125 ALA A O 1
ATOM 981 N N . GLU A 1 126 ? 12.795 -10.269 4.479 1.00 92.62 126 GLU A N 1
ATOM 982 C CA . GLU A 1 126 ? 13.473 -11.506 4.888 1.00 92.62 126 GLU A CA 1
ATOM 983 C C . GLU A 1 126 ? 13.254 -12.647 3.885 1.00 92.62 126 GLU A C 1
ATOM 985 O O . GLU A 1 126 ? 14.188 -13.368 3.537 1.00 92.62 126 GLU A O 1
ATOM 990 N N . ILE A 1 127 ? 12.038 -12.786 3.347 1.00 92.94 127 ILE A N 1
ATOM 991 C CA . ILE A 1 127 ? 11.740 -13.753 2.284 1.00 92.94 127 ILE A CA 1
ATOM 992 C C . ILE A 1 127 ? 12.566 -13.446 1.034 1.00 92.94 127 ILE A C 1
ATOM 994 O O . ILE A 1 127 ? 13.109 -14.366 0.424 1.00 92.94 127 ILE A O 1
ATOM 998 N N . GLN A 1 128 ? 12.709 -12.176 0.651 1.00 86.62 128 GLN A N 1
ATOM 999 C CA . GLN A 1 128 ? 13.531 -11.796 -0.496 1.00 86.62 128 GLN A CA 1
ATOM 1000 C C . GLN A 1 128 ? 15.005 -12.179 -0.291 1.00 86.62 128 GLN A C 1
ATOM 1002 O O . GLN A 1 128 ? 15.620 -12.738 -1.203 1.00 86.62 128 GLN A O 1
ATOM 1007 N N . LEU A 1 129 ? 15.556 -11.950 0.905 1.00 92.50 129 LEU A N 1
ATOM 1008 C CA . LEU A 1 129 ? 16.912 -12.382 1.263 1.00 92.50 129 LEU A CA 1
ATOM 1009 C C . LEU A 1 129 ? 17.049 -13.907 1.237 1.00 92.50 129 LEU A C 1
ATOM 1011 O O . LEU A 1 129 ? 18.014 -14.435 0.682 1.00 92.50 129 LEU A O 1
ATOM 1015 N N . LEU A 1 130 ? 16.064 -14.626 1.780 1.00 93.56 130 LEU A N 1
ATOM 1016 C CA . LEU A 1 130 ? 16.029 -16.086 1.761 1.00 93.56 130 LEU A CA 1
ATOM 1017 C C . LEU A 1 130 ? 16.011 -16.629 0.325 1.00 93.56 130 LEU A C 1
ATOM 1019 O O . LEU A 1 130 ? 16.748 -17.562 0.006 1.00 93.56 130 LEU A O 1
ATOM 1023 N N . LEU A 1 131 ? 15.216 -16.028 -0.565 1.00 92.50 131 LEU A N 1
ATOM 1024 C CA . LEU A 1 131 ? 15.171 -16.397 -1.981 1.00 92.50 131 LEU A CA 1
ATOM 1025 C C . LEU A 1 131 ? 16.518 -16.153 -2.676 1.00 92.50 131 LEU A C 1
ATOM 1027 O O . LEU A 1 131 ? 16.974 -16.994 -3.451 1.00 92.50 131 LEU A O 1
ATOM 1031 N N . GLN A 1 132 ? 17.189 -15.040 -2.385 1.00 90.69 132 GLN A N 1
ATOM 1032 C CA . GLN A 1 132 ? 18.513 -14.758 -2.945 1.00 90.69 13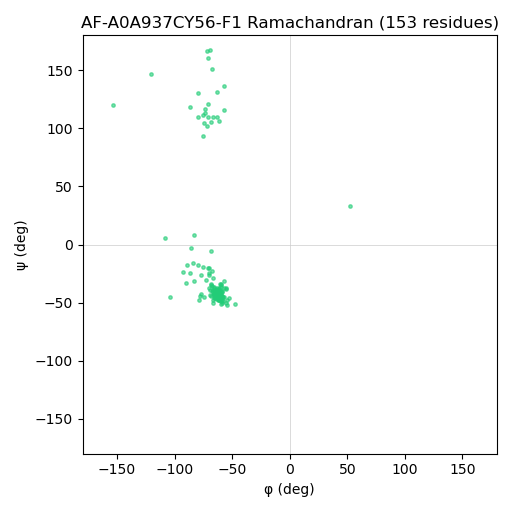2 GLN A CA 1
ATOM 1033 C C . GLN A 1 132 ? 19.584 -15.726 -2.429 1.00 90.69 132 GLN A C 1
ATOM 1035 O O . GLN A 1 132 ? 20.418 -16.178 -3.212 1.00 90.69 132 GLN A O 1
ATOM 1040 N N . ARG A 1 133 ? 19.557 -16.061 -1.134 1.00 93.75 133 ARG A N 1
ATOM 1041 C CA . ARG A 1 133 ? 20.579 -16.903 -0.497 1.00 93.75 133 ARG A CA 1
ATOM 1042 C C . ARG A 1 133 ? 20.400 -18.387 -0.795 1.00 93.75 133 ARG A C 1
ATOM 1044 O O . ARG A 1 133 ? 21.376 -19.065 -1.085 1.00 93.75 133 ARG A O 1
ATOM 1051 N N . GLU A 1 134 ? 19.172 -18.891 -0.723 1.00 92.88 134 GLU A N 1
ATOM 1052 C CA . GLU A 1 134 ? 18.899 -20.331 -0.785 1.00 92.88 134 GLU A CA 1
ATOM 1053 C C . GLU A 1 134 ? 18.350 -20.757 -2.146 1.00 92.88 134 GLU A C 1
ATOM 1055 O O . GLU A 1 134 ? 18.768 -21.767 -2.713 1.00 92.88 134 GLU A O 1
ATOM 1060 N N . PHE A 1 135 ? 17.388 -20.007 -2.687 1.00 91.81 135 PHE A N 1
ATOM 1061 C CA . PHE A 1 135 ? 16.683 -20.424 -3.897 1.00 91.81 135 PHE A CA 1
ATOM 1062 C C . PHE A 1 135 ? 17.513 -20.170 -5.157 1.00 91.81 135 PHE A C 1
ATOM 1064 O O . PHE A 1 135 ? 17.664 -21.076 -5.978 1.00 91.81 135 PHE A O 1
ATOM 1071 N N . ALA A 1 136 ? 18.089 -18.973 -5.310 1.00 89.56 136 ALA A N 1
ATOM 1072 C CA . ALA A 1 136 ? 18.817 -18.608 -6.525 1.00 89.56 136 ALA A CA 1
ATOM 1073 C C . ALA A 1 136 ? 20.027 -19.525 -6.821 1.00 89.56 136 ALA A C 1
ATOM 1075 O O . ALA A 1 136 ? 20.140 -19.981 -7.965 1.00 89.56 136 ALA A O 1
ATOM 1076 N N . PRO A 1 137 ? 20.891 -19.893 -5.849 1.00 90.94 137 PRO A N 1
ATOM 1077 C CA . PRO A 1 137 ? 22.000 -20.812 -6.111 1.00 90.94 137 PRO A CA 1
ATOM 1078 C C . PRO A 1 137 ? 21.525 -22.220 -6.472 1.00 90.94 137 PRO A C 1
ATOM 1080 O O . PRO A 1 137 ? 22.014 -22.800 -7.442 1.00 90.94 137 PRO A O 1
ATOM 1083 N N . ARG A 1 138 ? 20.517 -22.742 -5.759 1.00 91.19 138 ARG A N 1
ATOM 1084 C CA . ARG A 1 138 ? 19.916 -24.055 -6.053 1.00 91.19 138 ARG A CA 1
ATOM 1085 C C . ARG A 1 138 ? 19.297 -24.089 -7.444 1.00 91.19 138 ARG A C 1
ATOM 1087 O O . ARG A 1 138 ? 19.412 -25.089 -8.152 1.00 91.19 138 ARG A O 1
ATOM 1094 N N . MET A 1 139 ? 18.658 -22.995 -7.853 1.00 90.25 139 MET A N 1
ATOM 1095 C CA . MET A 1 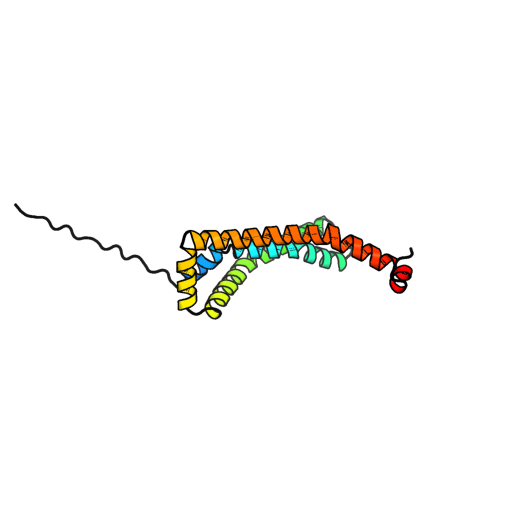139 ? 18.099 -22.885 -9.192 1.00 90.25 139 MET A CA 1
ATOM 1096 C C . MET A 1 139 ? 19.209 -22.820 -10.244 1.00 90.25 139 MET A C 1
ATOM 1098 O O . MET A 1 139 ? 19.158 -23.557 -11.222 1.00 90.25 139 MET A O 1
ATOM 1102 N N . LYS A 1 140 ? 20.268 -22.033 -10.025 1.00 86.12 140 LYS A N 1
ATOM 1103 C CA . LYS A 1 140 ? 21.435 -21.995 -10.921 1.00 86.12 140 LYS A CA 1
ATOM 1104 C C . LYS A 1 140 ? 22.075 -23.378 -11.097 1.00 86.12 140 LYS A C 1
ATOM 1106 O O . LYS A 1 140 ? 22.373 -23.770 -12.222 1.00 86.12 140 LYS A O 1
ATOM 1111 N N . GLU A 1 141 ? 22.257 -24.124 -10.010 1.00 89.00 141 GLU A N 1
ATOM 1112 C CA . GLU A 1 141 ? 22.803 -25.488 -10.036 1.00 89.00 141 GLU A CA 1
ATOM 1113 C C . GLU A 1 141 ? 21.889 -26.464 -10.785 1.00 89.00 141 GLU A C 1
ATOM 1115 O O . GLU A 1 141 ? 22.351 -27.294 -11.566 1.00 89.00 141 GLU A O 1
ATOM 1120 N N . ARG A 1 142 ? 20.573 -26.362 -10.585 1.00 88.12 142 ARG A N 1
ATOM 1121 C CA . ARG A 1 142 ? 19.617 -27.205 -11.306 1.00 88.12 142 ARG A CA 1
ATOM 1122 C C . ARG A 1 142 ? 19.572 -26.869 -12.799 1.00 88.12 142 ARG A C 1
ATOM 1124 O O . ARG A 1 142 ? 19.533 -27.793 -13.601 1.00 88.12 142 ARG A O 1
ATOM 1131 N N . LEU A 1 143 ? 19.638 -25.589 -13.173 1.00 87.44 143 LEU A N 1
ATOM 1132 C CA . LEU A 1 143 ? 19.708 -25.158 -14.576 1.00 87.44 143 LEU A CA 1
ATOM 1133 C C . LEU A 1 143 ? 20.984 -25.654 -15.268 1.00 87.44 143 LEU A C 1
ATOM 1135 O O . LEU A 1 143 ? 20.915 -26.109 -16.403 1.00 87.44 143 LEU A O 1
ATOM 1139 N N . SER A 1 144 ? 22.140 -25.611 -14.595 1.00 83.50 144 SER A N 1
ATOM 1140 C CA . SER A 1 144 ? 23.409 -26.064 -15.188 1.00 83.50 144 SER A CA 1
ATOM 1141 C C . SER A 1 144 ? 23.488 -27.583 -15.380 1.00 83.50 144 SER A C 1
ATOM 1143 O O . SER A 1 144 ? 24.225 -28.060 -16.248 1.00 83.50 144 SER A O 1
ATOM 1145 N N . ARG A 1 145 ? 22.725 -28.344 -14.587 1.00 86.25 145 ARG A N 1
ATOM 1146 C CA . ARG A 1 145 ? 22.613 -29.807 -14.682 1.00 86.25 145 ARG A CA 1
ATOM 1147 C C . ARG A 1 145 ? 21.508 -30.285 -15.620 1.00 86.25 145 ARG A C 1
ATOM 1149 O O . ARG A 1 145 ? 21.525 -31.449 -16.012 1.00 86.25 145 ARG A O 1
ATOM 1156 N N . ASP A 1 146 ? 20.556 -29.428 -15.972 1.00 87.81 146 ASP A N 1
ATOM 1157 C CA . ASP A 1 146 ? 19.469 -29.787 -16.877 1.00 87.81 146 ASP A CA 1
ATOM 1158 C C . ASP A 1 146 ? 19.980 -29.837 -18.321 1.00 87.81 146 ASP A C 1
ATOM 1160 O O . ASP A 1 146 ? 20.325 -28.817 -18.910 1.00 87.81 146 ASP A O 1
ATOM 1164 N N . VAL A 1 147 ? 20.027 -31.038 -18.898 1.00 81.25 147 VAL A N 1
ATOM 1165 C CA . VAL A 1 147 ? 20.579 -31.283 -20.240 1.00 81.25 147 VAL A CA 1
ATOM 1166 C C . VAL A 1 147 ? 19.838 -30.490 -21.321 1.00 81.25 147 VAL A C 1
ATOM 1168 O O . VAL A 1 147 ? 20.484 -29.980 -22.232 1.00 81.25 147 VAL A O 1
ATOM 1171 N N . LYS A 1 148 ? 18.511 -30.329 -21.203 1.00 80.00 148 LYS A N 1
ATOM 1172 C CA . LYS A 1 148 ? 17.707 -29.597 -22.197 1.00 80.00 148 LYS A CA 1
ATOM 1173 C C . LYS A 1 148 ? 17.989 -28.101 -22.153 1.00 80.00 148 LYS A C 1
ATOM 1175 O O . LYS A 1 148 ? 18.004 -27.448 -23.191 1.00 80.00 148 LYS A O 1
ATOM 1180 N N . LEU A 1 149 ? 18.205 -27.558 -20.957 1.00 74.19 149 LEU A N 1
ATOM 1181 C CA . LEU A 1 149 ? 18.479 -26.133 -20.773 1.00 74.19 149 LEU A CA 1
ATOM 1182 C C . LEU A 1 149 ? 19.952 -25.804 -21.005 1.00 74.19 149 LEU A C 1
ATOM 1184 O O . LEU A 1 149 ? 20.263 -24.732 -21.516 1.00 74.19 149 LEU A O 1
ATOM 1188 N N . ARG A 1 150 ? 20.864 -26.735 -20.711 1.00 65.44 150 ARG A N 1
ATOM 1189 C CA . ARG A 1 150 ? 22.302 -26.556 -20.930 1.00 65.44 150 ARG A CA 1
ATOM 1190 C C . ARG A 1 150 ? 22.624 -26.227 -22.385 1.00 65.44 150 ARG A C 1
ATOM 1192 O O . ARG A 1 150 ? 23.500 -25.408 -22.626 1.00 65.44 150 ARG A O 1
ATOM 1199 N N . ASP A 1 151 ? 21.916 -26.830 -23.338 1.00 67.44 151 ASP A N 1
ATOM 1200 C CA . ASP A 1 151 ? 22.116 -26.553 -24.764 1.00 67.44 151 ASP A CA 1
ATOM 1201 C C . ASP A 1 151 ? 21.474 -25.229 -25.214 1.00 67.44 151 ASP A C 1
ATOM 1203 O O . ASP A 1 151 ? 21.990 -24.595 -26.128 1.00 67.44 151 ASP A O 1
ATOM 1207 N N . ALA A 1 152 ? 20.428 -24.751 -24.528 1.00 68.38 152 ALA A N 1
ATOM 1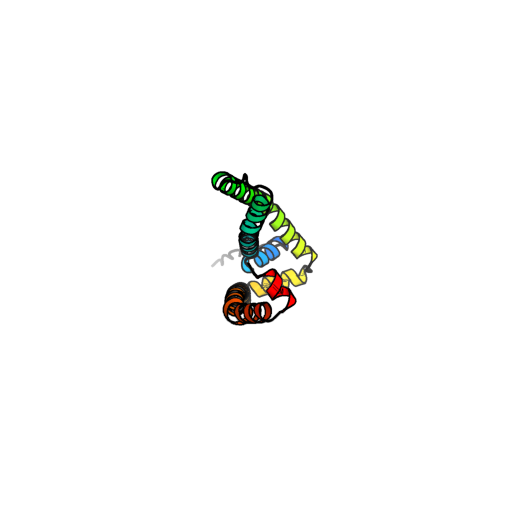208 C CA . ALA A 1 152 ? 19.819 -23.440 -24.779 1.00 68.38 152 ALA A CA 1
ATOM 1209 C C . ALA A 1 152 ? 20.652 -22.254 -24.239 1.00 68.38 152 ALA A C 1
ATOM 1211 O O . ALA A 1 152 ? 20.449 -21.122 -24.669 1.00 68.38 152 ALA A O 1
ATOM 1212 N N . PHE A 1 153 ? 21.579 -22.501 -23.304 1.00 62.31 153 PHE A N 1
ATOM 1213 C CA . PHE A 1 153 ? 22.438 -21.481 -22.678 1.00 62.31 153 PHE A CA 1
ATOM 1214 C C . PHE A 1 153 ? 23.914 -21.538 -23.108 1.00 62.31 153 PHE A C 1
ATOM 1216 O O . PHE A 1 153 ? 24.732 -20.789 -22.571 1.00 62.31 153 PHE A O 1
ATOM 1223 N N . LYS A 1 154 ? 24.280 -22.398 -24.066 1.00 59.84 154 LYS A N 1
ATOM 1224 C CA . LYS A 1 154 ? 25.591 -22.324 -24.726 1.00 59.84 154 LYS A CA 1
ATOM 1225 C C . LYS A 1 154 ? 25.580 -21.134 -25.690 1.00 59.84 154 LYS A C 1
ATOM 1227 O O . LYS A 1 154 ? 24.934 -21.204 -26.731 1.00 59.84 154 LYS A O 1
ATOM 1232 N N . GLN A 1 155 ? 26.250 -20.049 -25.302 1.00 50.78 155 GLN A N 1
ATOM 1233 C CA . GLN A 1 155 ? 26.746 -19.039 -26.243 1.00 50.78 155 GLN A CA 1
ATOM 1234 C C . GLN A 1 155 ? 27.983 -19.580 -26.956 1.00 50.78 155 GLN A C 1
ATOM 1236 O O . GLN A 1 155 ? 28.794 -20.248 -26.269 1.00 50.78 155 GLN A O 1
#

pLDDT: mean 88.26, std 11.15, range [50.78, 97.88]

Organism: NCBI:txid670292